Protein AF-A0A8C8B7C1-F1 (afdb_monomer_lite)

Foldseek 3Di:
DFFAQVDDFDDADDQADGDDRRFDWAFPADPDQFWTWTAGPVRDIHIDGPVRDDDPPPVPPPPPPPPD

InterPro domains:
  IPR029294 Helically-extended SH3 domain [PF14603] (1-65)
  IPR036028 SH3-like domain superfamily [SSF50044] (10-51)
  IPR043443 FYN-binding protein 1/2-like [PTHR16830] (1-66)

Radius of gyration: 15.19 Å; chains: 1; bounding box: 23×28×52 Å

pLDDT: mean 88.15, std 11.7, range [54.75, 97.5]

Secondary structure (DSSP, 8-state):
-EE-TTSPPB---TTBPPB-TT-B-EEEEE-SSSEEEEE-TT--EEEEEGGGEE--------------

Organism: NCBI:txid257818

Structure (mmCIF, N/CA/C/O backbone):
data_AF-A0A8C8B7C1-F1
#
_entry.id   AF-A0A8C8B7C1-F1
#
loop_
_atom_site.group_PDB
_atom_site.id
_atom_site.type_symbol
_atom_site.label_atom_id
_atom_site.label_alt_id
_atom_site.label_comp_id
_atom_site.label_asym_id
_atom_site.label_entity_id
_atom_site.label_seq_id
_atom_site.pdbx_PDB_ins_code
_atom_site.Cartn_x
_atom_site.Cartn_y
_atom_site.Cartn_z
_atom_site.occupancy
_atom_site.B_iso_or_equiv
_atom_site.auth_seq_id
_atom_site.auth_comp_id
_atom_site.auth_asym_id
_atom_site.auth_atom_id
_atom_site.pdbx_PDB_model_num
ATOM 1 N N . MET A 1 1 ? -3.114 -5.284 -6.023 1.00 91.50 1 MET A N 1
ATOM 2 C CA . MET A 1 1 ? -2.408 -4.003 -6.288 1.00 91.50 1 MET A CA 1
ATOM 3 C C . MET A 1 1 ? -1.047 -4.053 -5.618 1.00 91.50 1 MET A C 1
ATOM 5 O O . MET A 1 1 ? -0.863 -4.878 -4.729 1.00 91.50 1 MET A O 1
ATOM 9 N N . MET A 1 2 ? -0.106 -3.214 -6.035 1.00 95.31 2 MET A N 1
ATOM 10 C CA . MET A 1 2 ? 1.246 -3.174 -5.474 1.00 95.31 2 MET A CA 1
ATOM 11 C C . MET A 1 2 ? 1.496 -1.832 -4.788 1.00 95.31 2 MET A C 1
ATOM 13 O O . MET A 1 2 ? 1.099 -0.794 -5.308 1.00 95.31 2 MET A O 1
ATOM 17 N N . VAL A 1 3 ? 2.164 -1.840 -3.637 1.00 95.25 3 VAL A N 1
ATOM 18 C CA . VAL A 1 3 ? 2.681 -0.613 -3.024 1.00 95.25 3 VAL A CA 1
ATOM 19 C C . VAL A 1 3 ? 3.767 -0.046 -3.933 1.00 95.25 3 VAL A C 1
ATOM 21 O O . VAL A 1 3 ? 4.734 -0.749 -4.231 1.00 95.25 3 VAL A O 1
ATOM 24 N N . ASP A 1 4 ? 3.634 1.215 -4.344 1.00 95.12 4 ASP A N 1
ATOM 25 C CA . ASP A 1 4 ? 4.615 1.902 -5.184 1.00 95.12 4 ASP A CA 1
ATOM 26 C C . ASP A 1 4 ? 6.030 1.717 -4.590 1.00 95.12 4 ASP A C 1
ATOM 28 O O . ASP A 1 4 ? 6.252 2.097 -3.432 1.00 95.12 4 ASP A O 1
ATOM 32 N N . PRO A 1 5 ? 6.991 1.132 -5.334 1.00 94.19 5 PRO A N 1
ATOM 33 C CA . PRO A 1 5 ? 8.368 0.953 -4.880 1.00 94.19 5 PRO A CA 1
ATOM 34 C C . PRO A 1 5 ? 9.066 2.247 -4.435 1.00 94.19 5 PRO A C 1
ATOM 36 O O . PRO A 1 5 ? 9.998 2.186 -3.630 1.00 94.19 5 PRO A O 1
ATOM 39 N N . ALA A 1 6 ? 8.621 3.418 -4.901 1.00 93.44 6 ALA A N 1
ATOM 40 C CA . ALA A 1 6 ? 9.130 4.710 -4.450 1.00 93.44 6 ALA A CA 1
ATOM 41 C C . ALA A 1 6 ? 8.671 5.065 -3.020 1.00 93.44 6 ALA A C 1
ATOM 43 O O . ALA A 1 6 ? 9.351 5.818 -2.313 1.00 93.44 6 ALA A O 1
ATOM 44 N N . THR A 1 7 ? 7.569 4.479 -2.542 1.00 90.75 7 THR A N 1
ATOM 45 C CA . THR A 1 7 ? 6.973 4.753 -1.224 1.00 90.75 7 THR A CA 1
ATOM 46 C C . THR A 1 7 ? 7.954 4.464 -0.102 1.00 90.75 7 THR A C 1
ATOM 48 O O . THR A 1 7 ? 8.433 3.348 0.031 1.00 90.75 7 THR A O 1
ATOM 51 N N . THR A 1 8 ? 8.261 5.428 0.759 1.00 88.56 8 THR A N 1
ATOM 52 C CA . THR A 1 8 ? 9.075 5.148 1.953 1.00 88.56 8 THR A CA 1
ATOM 53 C C . THR A 1 8 ? 8.348 4.179 2.882 1.00 88.56 8 THR A C 1
ATOM 55 O O . THR A 1 8 ? 7.151 4.341 3.126 1.00 88.56 8 THR A O 1
ATOM 58 N N . GLU A 1 9 ? 9.071 3.196 3.428 1.00 85.00 9 GLU A N 1
ATOM 59 C CA . GLU A 1 9 ? 8.499 2.256 4.391 1.00 85.00 9 GLU A CA 1
ATOM 60 C C . GLU A 1 9 ? 7.826 3.010 5.538 1.00 85.00 9 GLU A C 1
ATOM 62 O O . GLU A 1 9 ? 8.426 3.854 6.211 1.00 85.00 9 GLU A O 1
ATOM 67 N N . LYS A 1 10 ? 6.552 2.697 5.763 1.00 82.00 10 LYS A N 1
ATOM 68 C CA . LYS A 1 10 ? 5.774 3.274 6.853 1.00 82.00 10 LYS A CA 1
ATOM 69 C C . LYS A 1 10 ? 5.464 2.183 7.852 1.00 82.00 10 LYS A C 1
ATOM 71 O O . LYS A 1 10 ? 4.807 1.188 7.534 1.00 82.00 10 LYS A O 1
ATOM 76 N N . ARG A 1 11 ? 5.896 2.405 9.095 1.00 76.06 11 ARG A N 1
ATOM 77 C CA . ARG A 1 11 ? 5.389 1.635 10.229 1.00 76.06 11 ARG A CA 1
ATOM 78 C C . ARG A 1 11 ? 3.888 1.907 10.306 1.00 76.06 11 ARG A C 1
ATOM 80 O O . ARG A 1 11 ? 3.471 3.054 10.441 1.00 76.06 11 ARG A O 1
ATOM 87 N N . GLY A 1 12 ? 3.095 0.855 10.136 1.00 74.00 12 GLY A N 1
ATOM 88 C CA . GLY A 1 12 ? 1.649 0.925 10.307 1.00 74.00 12 GLY A CA 1
ATOM 89 C C . GLY A 1 12 ? 1.306 1.406 11.717 1.00 74.00 12 GLY A C 1
ATOM 90 O O . GLY A 1 12 ? 2.112 1.284 12.641 1.00 74.00 12 GLY A O 1
ATOM 91 N N . GLY A 1 13 ? 0.110 1.956 11.882 1.00 81.88 13 GLY A N 1
ATOM 92 C CA . GLY A 1 13 ? -0.364 2.469 13.162 1.00 81.88 13 GLY A CA 1
ATOM 93 C C . GLY A 1 13 ? -1.884 2.445 13.222 1.00 81.88 13 GLY A C 1
ATOM 94 O O . GLY A 1 13 ? -2.553 2.754 12.234 1.00 81.88 13 GLY A O 1
ATOM 95 N N . GLY A 1 14 ? -2.434 2.054 14.373 1.00 88.19 14 GLY A N 1
ATOM 96 C CA . GLY A 1 14 ? -3.878 1.907 14.555 1.00 88.19 14 GLY A CA 1
ATOM 97 C C . GLY A 1 14 ? -4.479 0.906 13.565 1.00 88.19 14 GLY A C 1
ATOM 98 O O . GLY A 1 14 ? -4.130 -0.270 13.580 1.00 88.19 14 GLY A O 1
ATOM 99 N N . LYS A 1 15 ? -5.378 1.384 12.696 1.00 92.00 15 LYS A N 1
ATOM 100 C CA . LYS A 1 15 ? -6.061 0.571 11.674 1.00 92.00 15 LYS A CA 1
ATOM 101 C C . LYS A 1 15 ? -5.294 0.479 10.342 1.00 92.00 15 LYS A C 1
ATOM 103 O O . LYS A 1 15 ? -5.799 -0.125 9.399 1.00 92.00 15 LYS A O 1
ATOM 108 N N . ASN A 1 16 ? -4.114 1.092 10.239 1.00 93.62 16 ASN A N 1
ATOM 109 C CA . ASN A 1 16 ? -3.338 1.133 8.999 1.00 93.62 16 ASN A CA 1
ATOM 110 C C . ASN A 1 16 ? -2.390 -0.059 8.892 1.00 93.62 16 ASN A C 1
ATOM 112 O O . ASN A 1 16 ? -1.715 -0.424 9.861 1.00 93.62 16 ASN A O 1
ATOM 116 N N . LEU A 1 17 ? -2.289 -0.616 7.689 1.00 94.81 17 LEU A N 1
ATOM 117 C CA . LEU A 1 17 ? -1.352 -1.694 7.411 1.00 94.81 17 LEU A CA 1
ATOM 118 C C . LEU A 1 17 ? 0.082 -1.127 7.354 1.00 94.81 17 LEU A C 1
ATOM 120 O O . LEU A 1 17 ? 0.287 -0.064 6.766 1.00 94.81 17 LEU A O 1
ATOM 124 N N . PRO A 1 18 ? 1.090 -1.788 7.950 1.00 93.38 18 PRO A N 1
ATOM 125 C CA . PRO A 1 18 ? 2.483 -1.452 7.673 1.00 93.38 18 PRO A CA 1
ATOM 126 C C . PRO A 1 18 ? 2.793 -1.729 6.202 1.00 93.38 18 PRO A C 1
ATOM 128 O O . PRO A 1 18 ? 2.401 -2.777 5.692 1.00 93.38 18 PRO A O 1
ATOM 131 N N . LEU A 1 19 ? 3.501 -0.804 5.554 1.00 92.50 19 LEU A N 1
ATOM 132 C CA . LEU A 1 19 ? 3.776 -0.857 4.119 1.00 92.50 19 LEU A CA 1
ATOM 133 C C . LEU A 1 19 ? 5.250 -1.119 3.855 1.00 92.50 19 LEU A C 1
ATOM 135 O O . LEU A 1 19 ? 6.112 -0.436 4.421 1.00 92.50 19 LEU A O 1
ATOM 139 N N . ARG A 1 20 ? 5.519 -2.058 2.948 1.00 93.50 20 ARG A N 1
ATOM 140 C CA . ARG A 1 20 ? 6.841 -2.295 2.367 1.00 93.50 20 ARG A CA 1
ATOM 141 C C . ARG A 1 20 ? 6.831 -1.957 0.879 1.00 93.50 20 ARG A C 1
ATOM 143 O O . ARG A 1 20 ? 5.830 -2.141 0.193 1.00 93.50 20 ARG A O 1
ATOM 150 N N . ARG A 1 21 ? 7.959 -1.454 0.383 1.00 93.94 21 ARG A N 1
ATOM 151 C CA . ARG A 1 21 ? 8.147 -1.096 -1.031 1.00 93.94 21 ARG A CA 1
ATOM 152 C C . ARG A 1 21 ? 7.912 -2.298 -1.936 1.00 93.94 21 ARG A C 1
ATOM 154 O O . ARG A 1 21 ? 8.463 -3.362 -1.671 1.00 93.94 21 ARG 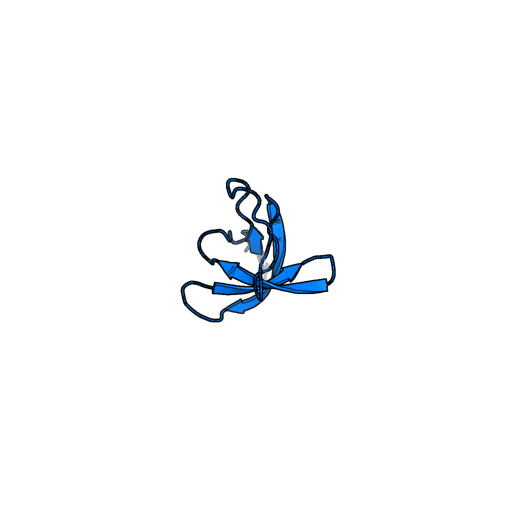A O 1
ATOM 161 N N . GLY A 1 22 ? 7.115 -2.123 -2.989 1.00 94.31 22 GLY A N 1
ATOM 162 C CA . GLY A 1 22 ? 6.814 -3.193 -3.943 1.00 94.31 22 GLY A CA 1
ATOM 163 C C . GLY A 1 22 ? 5.980 -4.337 -3.361 1.00 94.31 22 GLY A C 1
ATOM 164 O O . GLY A 1 22 ? 5.820 -5.366 -4.010 1.00 94.31 22 GLY A O 1
ATOM 165 N N . GLU A 1 23 ? 5.456 -4.204 -2.138 1.00 95.00 23 GLU A N 1
ATOM 166 C CA . GLU A 1 23 ? 4.625 -5.243 -1.538 1.00 95.00 23 GLU A CA 1
ATOM 167 C C . GLU A 1 23 ? 3.317 -5.379 -2.320 1.00 95.00 23 GLU A C 1
ATOM 169 O O . GLU A 1 23 ? 2.583 -4.408 -2.511 1.00 95.00 23 GLU A O 1
ATOM 174 N N . ILE A 1 24 ? 3.017 -6.598 -2.763 1.00 95.81 24 ILE A N 1
ATOM 175 C CA . ILE A 1 24 ? 1.737 -6.917 -3.387 1.00 95.81 24 ILE A CA 1
ATOM 176 C C . ILE A 1 24 ? 0.717 -7.165 -2.281 1.00 95.81 24 ILE A C 1
ATOM 178 O O . ILE A 1 24 ? 0.941 -7.960 -1.366 1.00 95.81 24 ILE A O 1
ATOM 182 N N . LEU A 1 25 ? -0.409 -6.467 -2.378 1.00 96.19 25 LEU A N 1
ATOM 183 C CA . LEU A 1 25 ? -1.498 -6.525 -1.419 1.00 96.19 25 LEU A CA 1
ATOM 184 C C . LEU A 1 25 ? -2.788 -6.976 -2.102 1.00 96.19 25 LEU A C 1
ATOM 186 O O . LEU A 1 25 ? -3.154 -6.485 -3.183 1.00 96.19 25 LEU A O 1
ATOM 190 N N . ASP A 1 26 ? -3.502 -7.860 -1.409 1.00 96.31 26 ASP A N 1
ATOM 191 C CA . ASP A 1 26 ? -4.858 -8.250 -1.769 1.00 96.31 26 ASP A CA 1
ATOM 192 C C . ASP A 1 26 ? -5.795 -7.096 -1.426 1.00 96.31 26 ASP A C 1
ATOM 194 O O . ASP A 1 26 ? -5.835 -6.614 -0.288 1.00 96.31 26 ASP A O 1
ATOM 198 N N . VAL A 1 27 ? -6.555 -6.646 -2.418 1.00 96.00 27 VAL A N 1
ATOM 199 C CA . VAL A 1 27 ? -7.525 -5.565 -2.252 1.00 96.00 27 VAL A CA 1
ATOM 200 C C . VAL A 1 27 ? -8.836 -6.183 -1.804 1.00 96.00 27 VAL A C 1
ATOM 202 O O . VAL A 1 27 ? -9.432 -6.965 -2.537 1.00 96.00 27 VAL A O 1
ATOM 205 N N . ILE A 1 28 ? -9.278 -5.834 -0.598 1.00 97.19 28 ILE A N 1
ATOM 206 C CA . ILE A 1 28 ? -10.547 -6.321 -0.050 1.00 97.19 28 ILE A CA 1
ATOM 207 C C . ILE A 1 28 ? -11.678 -5.380 -0.454 1.00 97.19 28 ILE A C 1
ATOM 209 O O . ILE A 1 28 ? -12.729 -5.828 -0.901 1.00 97.19 28 ILE A O 1
ATOM 213 N N . GLN A 1 29 ? -11.467 -4.069 -0.295 1.00 96.44 29 GLN A N 1
ATOM 214 C CA . GLN A 1 29 ? -12.480 -3.066 -0.604 1.00 96.44 29 GLN A CA 1
ATOM 215 C C . GLN A 1 29 ? -11.853 -1.699 -0.889 1.00 96.44 29 GLN A C 1
ATOM 217 O O . GLN A 1 29 ? -11.022 -1.211 -0.124 1.00 96.44 29 GLN A O 1
ATOM 222 N N . PHE A 1 30 ? -12.325 -1.030 -1.938 1.00 95.06 30 PHE A N 1
ATOM 223 C CA . PHE A 1 30 ? -12.125 0.408 -2.111 1.00 95.06 30 PHE A CA 1
ATOM 224 C C . PHE A 1 30 ? -13.085 1.150 -1.182 1.00 95.06 30 PHE A C 1
ATOM 226 O O . PHE A 1 30 ? -14.295 1.128 -1.396 1.00 95.06 30 PHE A O 1
ATOM 233 N N . THR A 1 31 ? -12.569 1.747 -0.109 1.00 95.88 31 THR A N 1
ATOM 234 C CA . THR A 1 31 ? -13.421 2.308 0.949 1.00 95.88 31 THR A CA 1
ATOM 235 C C . THR A 1 31 ? -13.863 3.730 0.632 1.00 95.88 31 THR A C 1
ATOM 237 O O . THR A 1 31 ? -15.019 4.078 0.846 1.00 95.88 31 THR A O 1
ATOM 240 N N . ASN A 1 32 ? -12.949 4.561 0.126 1.00 93.44 32 ASN A N 1
ATOM 241 C CA . ASN A 1 32 ? -13.223 5.922 -0.330 1.00 93.44 32 ASN A CA 1
ATOM 242 C C . ASN A 1 32 ? -12.140 6.351 -1.342 1.00 93.44 32 ASN A C 1
ATOM 244 O O . ASN A 1 32 ? -11.362 5.525 -1.819 1.00 93.44 32 ASN A O 1
ATOM 248 N N . GLN A 1 33 ? -12.094 7.637 -1.691 1.00 93.19 33 GLN A N 1
ATOM 249 C CA . GLN A 1 33 ? -11.132 8.165 -2.665 1.00 93.19 33 GLN A CA 1
ATOM 250 C C . GLN A 1 33 ? -9.681 8.186 -2.150 1.00 93.19 33 GLN A C 1
ATOM 252 O O . GLN A 1 33 ? -8.749 8.197 -2.952 1.00 93.19 33 GLN A O 1
ATOM 257 N N . GLU A 1 34 ? -9.479 8.155 -0.833 1.00 94.56 34 GLU A N 1
ATOM 258 C CA . GLU A 1 34 ? -8.165 8.283 -0.197 1.00 94.56 34 GLU A CA 1
ATOM 259 C C . GLU A 1 34 ? -7.594 6.948 0.284 1.00 94.56 34 GLU A C 1
ATOM 261 O O . GLU A 1 34 ? -6.375 6.790 0.341 1.00 94.56 34 GLU A O 1
ATOM 266 N N . GLN A 1 35 ? -8.448 5.989 0.645 1.00 95.31 35 GLN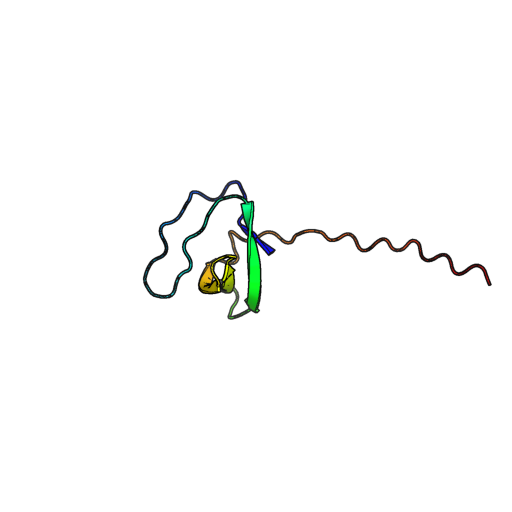 A N 1
ATOM 267 C CA . GLN A 1 35 ? -8.061 4.750 1.314 1.00 95.31 35 GLN A CA 1
ATOM 268 C C . GLN A 1 35 ? -8.676 3.510 0.671 1.00 95.31 35 GLN A C 1
ATOM 270 O O . GLN A 1 35 ? -9.775 3.525 0.110 1.00 95.31 35 GLN A O 1
ATOM 275 N N . ILE A 1 36 ? -7.941 2.412 0.811 1.00 96.94 36 ILE A N 1
ATOM 276 C CA . ILE A 1 36 ? -8.321 1.068 0.392 1.00 96.94 36 ILE A CA 1
ATOM 277 C C . ILE A 1 36 ? -8.097 0.140 1.586 1.00 96.94 36 ILE A C 1
ATOM 279 O O . ILE A 1 36 ? -7.069 0.231 2.262 1.00 96.94 36 ILE A O 1
ATOM 283 N N . LEU A 1 37 ? -9.042 -0.759 1.851 1.00 97.38 37 LEU A N 1
ATOM 284 C CA . LEU A 1 37 ? -8.845 -1.856 2.788 1.00 97.38 37 LEU A CA 1
ATOM 285 C C . LEU A 1 37 ? -8.123 -3.001 2.077 1.00 97.38 37 LEU A C 1
ATOM 287 O O . LEU A 1 37 ? -8.638 -3.562 1.104 1.00 97.38 37 LEU A O 1
ATOM 291 N N . CYS A 1 38 ? -6.958 -3.374 2.600 1.00 97.50 38 CYS A N 1
ATOM 292 C CA . CYS A 1 38 ? -6.116 -4.411 2.020 1.00 97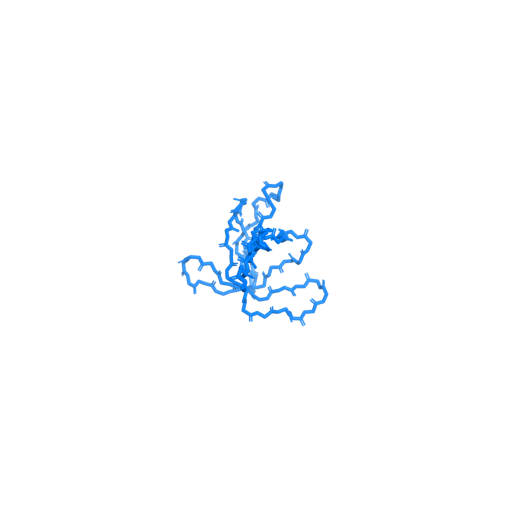.50 38 CYS A CA 1
ATOM 293 C C . CYS A 1 38 ? -5.718 -5.478 3.039 1.00 97.50 38 CYS A C 1
ATOM 295 O O . CYS A 1 38 ? -5.833 -5.288 4.255 1.00 97.50 38 CYS A O 1
ATOM 297 N N . ARG A 1 39 ? -5.193 -6.588 2.519 1.00 97.44 39 ARG A N 1
ATOM 298 C CA . ARG A 1 39 ? -4.563 -7.663 3.284 1.00 97.44 39 ARG A CA 1
ATOM 299 C C . ARG A 1 39 ? -3.158 -7.941 2.746 1.00 97.44 39 ARG A C 1
ATOM 301 O O . ARG A 1 39 ? -2.963 -7.982 1.535 1.00 97.44 39 ARG A O 1
ATOM 308 N N . ASN A 1 40 ? -2.187 -8.139 3.639 1.00 95.56 40 ASN A N 1
ATOM 309 C CA . ASN A 1 40 ? -0.841 -8.591 3.251 1.00 95.56 40 ASN A CA 1
ATOM 310 C C . ASN A 1 40 ? -0.690 -10.117 3.307 1.00 95.56 40 ASN A C 1
ATOM 312 O O . ASN A 1 40 ? -1.547 -10.834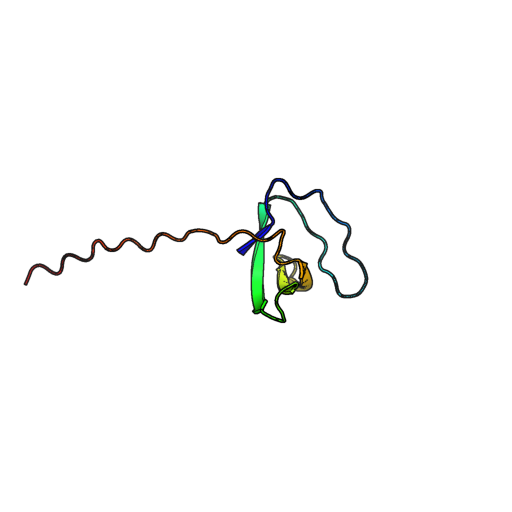 3.826 1.00 95.56 40 ASN A O 1
ATOM 316 N N . SER A 1 41 ? 0.463 -10.608 2.848 1.00 95.56 41 SER A N 1
ATOM 317 C CA . SER A 1 41 ? 0.833 -12.032 2.869 1.00 95.56 41 SER A CA 1
ATOM 318 C C . SER A 1 41 ? 0.827 -12.658 4.271 1.00 95.56 41 SER A C 1
ATOM 320 O O . SER A 1 41 ? 0.583 -13.853 4.422 1.00 95.56 41 SER A O 1
ATOM 322 N N . GLN A 1 42 ? 1.002 -11.849 5.323 1.00 94.62 42 GLN A N 1
ATOM 323 C CA . GLN A 1 42 ? 0.891 -12.273 6.728 1.00 94.62 42 GLN A CA 1
ATOM 324 C C . GLN A 1 42 ? -0.559 -12.340 7.224 1.00 94.62 42 GLN A C 1
ATOM 326 O O . GLN A 1 42 ? -0.805 -12.463 8.423 1.00 94.62 42 GLN A O 1
ATOM 331 N N . ARG A 1 43 ? -1.532 -12.230 6.317 1.00 94.75 43 ARG A N 1
ATOM 332 C CA . ARG A 1 43 ? -2.968 -12.252 6.595 1.00 94.75 43 ARG A CA 1
ATOM 333 C C . ARG A 1 43 ? -3.468 -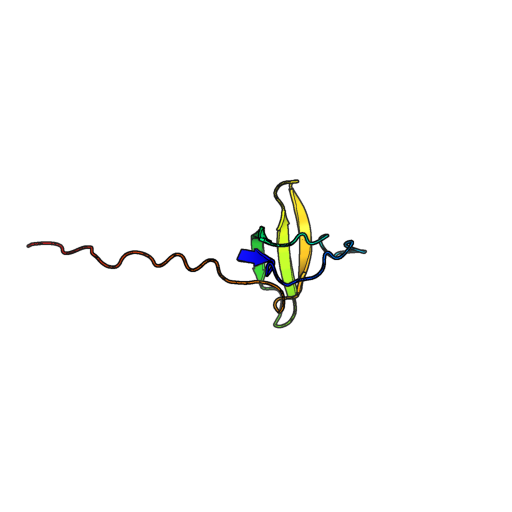11.109 7.484 1.00 94.75 43 ARG A C 1
ATOM 335 O O . ARG A 1 43 ? -4.596 -11.196 7.967 1.00 94.75 43 ARG A O 1
ATOM 342 N N . ARG A 1 44 ? -2.685 -10.042 7.673 1.00 95.12 44 ARG A N 1
ATOM 343 C CA . ARG A 1 44 ? -3.096 -8.854 8.437 1.00 95.12 44 ARG A CA 1
ATOM 344 C C . ARG A 1 44 ? -3.885 -7.911 7.543 1.00 95.12 44 ARG A C 1
ATOM 346 O O . ARG A 1 44 ? -3.517 -7.723 6.387 1.00 95.12 44 ARG A O 1
ATOM 353 N N . TYR A 1 45 ? -4.924 -7.309 8.109 1.00 95.88 45 TYR A N 1
ATOM 354 C CA . TYR A 1 45 ? -5.785 -6.344 7.433 1.00 95.88 45 TYR A CA 1
ATOM 355 C C . TYR A 1 45 ? -5.481 -4.926 7.900 1.00 95.88 45 TYR A C 1
ATOM 357 O O . TYR A 1 45 ? -5.123 -4.714 9.060 1.00 95.88 45 TYR A O 1
ATOM 365 N N . GLY A 1 46 ? -5.654 -3.959 7.007 1.00 96.44 46 GLY A N 1
ATOM 366 C CA . GLY A 1 46 ? -5.537 -2.552 7.357 1.00 96.44 46 GLY A CA 1
ATOM 367 C C . GLY A 1 46 ? -5.756 -1.628 6.172 1.00 96.44 46 GLY A C 1
ATOM 368 O O . GLY A 1 46 ? -5.738 -2.053 5.015 1.00 96.44 46 GLY A O 1
ATOM 369 N N . TYR A 1 47 ? -5.966 -0.355 6.483 1.00 96.69 47 TYR A N 1
ATOM 370 C CA . TYR A 1 47 ? -6.116 0.685 5.476 1.00 96.69 47 TYR A CA 1
ATOM 371 C C . TYR A 1 47 ? -4.764 1.067 4.877 1.00 96.69 47 TYR A C 1
ATOM 373 O O . TYR A 1 47 ? -3.749 1.135 5.581 1.00 96.69 47 TYR A O 1
ATOM 381 N N . VAL A 1 48 ? -4.776 1.330 3.574 1.00 95.88 48 VAL A N 1
ATOM 382 C CA . VAL A 1 48 ? -3.629 1.780 2.787 1.00 95.88 48 VAL A CA 1
ATOM 383 C C . VAL A 1 48 ? -4.046 2.995 1.958 1.00 95.88 48 VAL A C 1
ATOM 385 O O . VAL A 1 48 ? -5.122 2.961 1.352 1.00 95.88 48 VAL A O 1
ATOM 388 N N . PRO A 1 49 ? -3.239 4.071 1.907 1.00 95.06 49 PRO A N 1
ATOM 389 C CA . PRO A 1 49 ? -3.542 5.214 1.060 1.00 95.06 49 PRO A CA 1
ATOM 390 C C . PRO A 1 49 ? -3.552 4.819 -0.417 1.00 95.06 49 PRO A C 1
ATOM 392 O O . PRO A 1 49 ? -2.625 4.181 -0.913 1.00 95.06 49 PRO A O 1
ATOM 395 N N . ARG A 1 50 ? -4.574 5.250 -1.148 1.00 94.75 50 ARG A N 1
ATOM 396 C CA . ARG A 1 50 ? -4.705 4.977 -2.581 1.00 94.75 50 ARG A CA 1
ATOM 397 C C . ARG A 1 50 ? -3.586 5.624 -3.401 1.00 94.75 50 ARG A C 1
ATOM 399 O O . ARG A 1 50 ? -3.168 5.056 -4.398 1.00 94.75 50 ARG A O 1
ATOM 406 N N . ALA A 1 51 ? -3.050 6.753 -2.936 1.00 94.25 51 ALA A N 1
ATOM 407 C CA . ALA A 1 51 ? -1.951 7.470 -3.585 1.00 94.25 51 ALA A CA 1
ATOM 408 C C . ALA A 1 51 ? -0.624 6.688 -3.649 1.00 94.25 51 ALA A C 1
ATOM 410 O O . ALA A 1 51 ? 0.242 7.052 -4.433 1.00 94.25 51 ALA A O 1
ATOM 411 N N . VAL A 1 52 ? -0.450 5.645 -2.828 1.00 94.62 52 VAL A N 1
ATOM 412 C CA . VAL A 1 52 ? 0.773 4.817 -2.812 1.00 94.62 52 VAL A CA 1
ATOM 413 C C . VAL A 1 52 ? 0.555 3.434 -3.424 1.00 94.62 52 VAL A C 1
ATOM 415 O O . VAL A 1 52 ? 1.392 2.552 -3.262 1.00 94.62 52 VAL A O 1
ATOM 418 N N . MET A 1 53 ? -0.587 3.214 -4.077 1.00 94.38 53 MET A N 1
ATOM 419 C CA . MET A 1 53 ? -0.956 1.936 -4.675 1.00 94.38 53 MET A CA 1
ATOM 420 C C . MET A 1 53 ? -0.938 2.046 -6.195 1.00 94.38 53 MET A C 1
ATOM 422 O O . MET A 1 53 ? -1.627 2.883 -6.774 1.00 94.38 53 MET A O 1
ATOM 426 N N . LEU A 1 54 ? -0.185 1.156 -6.831 1.00 94.19 54 LEU A N 1
ATOM 427 C CA . LEU A 1 54 ? -0.139 0.981 -8.275 1.00 94.19 54 LEU A CA 1
ATOM 428 C C . LEU A 1 54 ? -1.002 -0.218 -8.679 1.00 94.19 54 LEU A C 1
ATOM 430 O O . LEU A 1 54 ? -1.060 -1.245 -7.982 1.00 94.19 54 LEU A O 1
ATOM 434 N N . HIS A 1 55 ? -1.673 -0.088 -9.822 1.00 90.38 55 HIS A N 1
ATOM 435 C CA . HIS A 1 55 ? -2.285 -1.238 -10.474 1.00 90.38 55 HIS A CA 1
ATOM 436 C C . HIS A 1 55 ? -1.157 -2.113 -11.018 1.00 90.38 55 HIS A C 1
ATOM 438 O O . HIS A 1 55 ? -0.152 -1.616 -11.517 1.00 90.38 55 HIS A O 1
ATOM 444 N N . LEU A 1 56 ? -1.291 -3.421 -10.824 1.00 84.81 56 LEU A N 1
ATOM 445 C CA . LEU A 1 56 ? -0.473 -4.362 -11.568 1.00 84.81 56 LEU A CA 1
ATOM 446 C C . LEU A 1 56 ? -1.185 -4.458 -12.908 1.00 84.81 56 LEU A C 1
ATOM 448 O O . LEU A 1 56 ? -2.282 -5.014 -12.941 1.00 84.81 56 LEU A O 1
ATOM 452 N N . ASP A 1 57 ? -0.632 -3.831 -13.942 1.00 73.44 57 ASP A N 1
ATOM 453 C CA . ASP A 1 57 ? -1.154 -3.957 -15.297 1.00 73.44 57 ASP A CA 1
ATOM 454 C C . ASP A 1 57 ? -1.025 -5.431 -15.690 1.00 73.44 57 ASP A C 1
ATOM 456 O O . ASP A 1 57 ? 0.035 -5.928 -16.064 1.00 73.44 57 ASP A O 1
ATOM 460 N N . THR A 1 58 ? -2.103 -6.182 -15.485 1.00 62.19 58 THR A N 1
ATOM 461 C CA . THR A 1 58 ? -2.307 -7.446 -16.170 1.00 62.19 58 THR A CA 1
ATOM 462 C C . THR A 1 58 ? -2.896 -7.056 -17.508 1.00 62.19 58 THR A C 1
ATOM 464 O O . THR A 1 58 ? -4.119 -7.006 -17.638 1.00 62.19 58 THR A O 1
ATOM 467 N N . ASP A 1 59 ? -2.039 -6.698 -18.463 1.00 59.28 59 ASP A N 1
ATOM 468 C CA . ASP A 1 59 ? -2.434 -6.662 -19.865 1.00 59.28 59 ASP A CA 1
ATOM 469 C C . ASP A 1 59 ? -2.970 -8.058 -20.189 1.00 59.28 59 ASP A C 1
ATOM 471 O O . ASP A 1 59 ? -2.232 -9.040 -20.299 1.00 59.28 59 ASP A O 1
ATOM 475 N N . ILE A 1 60 ? -4.295 -8.170 -20.182 1.00 62.47 60 ILE A N 1
ATOM 476 C CA . ILE A 1 60 ? -5.002 -9.386 -20.538 1.00 62.47 60 ILE A CA 1
ATOM 477 C C . ILE A 1 60 ? -4.878 -9.439 -22.057 1.00 62.47 60 ILE A C 1
ATOM 479 O O . ILE A 1 60 ? -5.550 -8.686 -22.753 1.00 62.47 60 ILE A O 1
ATOM 483 N N . TYR A 1 61 ? -3.932 -10.243 -22.531 1.00 66.94 61 TYR A N 1
ATOM 484 C CA . TYR A 1 61 ? -3.683 -10.563 -23.935 1.00 66.94 61 TYR A CA 1
ATOM 485 C C . TYR A 1 61 ? -5.011 -10.752 -24.707 1.00 66.94 61 TYR A C 1
ATOM 487 O O . TYR A 1 61 ? -5.767 -11.682 -24.422 1.00 66.94 61 TYR A O 1
ATOM 495 N N . ASP A 1 62 ? -5.312 -9.825 -25.628 1.00 64.56 62 ASP A N 1
ATOM 496 C CA . ASP A 1 62 ? -6.524 -9.756 -26.477 1.00 64.56 62 ASP A CA 1
ATOM 497 C C . ASP A 1 62 ? -6.369 -10.573 -27.781 1.00 64.56 62 ASP A C 1
ATOM 499 O O . ASP A 1 62 ? -7.029 -10.342 -28.788 1.00 64.56 62 ASP A O 1
ATOM 503 N N . ASP A 1 63 ? -5.446 -11.530 -27.805 1.00 68.62 63 ASP A N 1
ATOM 504 C CA . ASP A 1 63 ? -5.091 -12.344 -28.971 1.00 68.62 63 ASP A CA 1
ATOM 505 C C . ASP A 1 63 ? -5.844 -13.686 -29.018 1.00 68.62 63 ASP A C 1
ATOM 507 O O . ASP A 1 63 ? -5.301 -14.725 -29.395 1.00 68.62 63 ASP A O 1
ATOM 511 N N . VAL A 1 64 ? -7.145 -13.673 -28.704 1.00 69.00 64 VAL A N 1
ATOM 512 C CA . VAL A 1 64 ? -8.037 -14.780 -29.089 1.00 69.00 64 VAL A CA 1
ATOM 513 C C . VAL A 1 64 ? -8.567 -14.524 -30.501 1.00 69.00 64 VAL A C 1
ATOM 515 O O . VAL A 1 64 ? -9.727 -14.164 -30.699 1.00 69.00 64 VAL A O 1
ATOM 518 N N . GLU A 1 65 ? -7.723 -14.743 -31.512 1.00 68.25 65 GLU A N 1
ATOM 519 C CA . GLU A 1 65 ? -8.216 -14.953 -32.876 1.00 68.25 65 GLU A CA 1
ATOM 520 C C . GLU A 1 65 ? -8.945 -16.305 -32.927 1.00 68.25 65 GLU A C 1
ATOM 522 O O . GLU A 1 65 ? -8.347 -17.370 -33.098 1.00 68.25 65 GLU A O 1
ATOM 527 N N . ILE A 1 66 ? -10.269 -16.274 -32.758 1.00 66.75 66 ILE A N 1
ATOM 528 C CA . ILE A 1 66 ? -11.134 -17.396 -33.126 1.00 66.75 66 ILE A CA 1
ATOM 529 C C . ILE A 1 66 ? -11.162 -17.436 -34.655 1.00 66.75 66 ILE A C 1
ATOM 531 O O . ILE A 1 66 ? -11.963 -16.750 -35.289 1.00 66.75 66 ILE A O 1
ATOM 535 N N . TYR A 1 67 ? -10.271 -18.223 -35.255 1.00 65.94 67 TYR A N 1
ATOM 536 C CA . TYR A 1 67 ? -10.416 -18.619 -36.652 1.00 65.94 67 TYR A CA 1
ATOM 537 C C . TYR A 1 67 ? -11.683 -19.476 -36.769 1.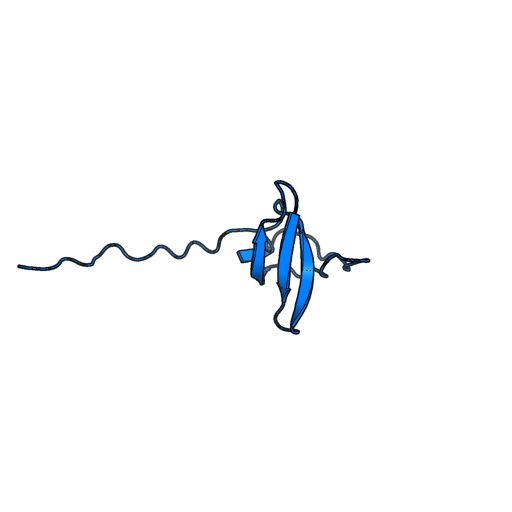00 65.94 67 TYR A C 1
ATOM 539 O O . TYR A 1 67 ? -11.722 -20.608 -36.281 1.00 65.94 67 TYR A O 1
ATOM 547 N N . GLY A 1 68 ? -12.735 -18.877 -37.332 1.00 54.75 68 GLY A N 1
ATOM 548 C CA . GLY A 1 68 ? -13.970 -19.548 -37.744 1.00 54.75 68 GLY A CA 1
ATOM 549 C C . GLY A 1 68 ? -13.849 -20.225 -39.100 1.00 54.75 68 GLY A C 1
ATOM 550 O O . GLY A 1 68 ? -12.952 -19.838 -39.883 1.00 54.75 68 GLY A O 1
#

Sequence (68 aa):
MMVDPATTEKRGGGKNLPLRRGEILDVIQFTNQEQILCRNSQRRYGYVPRAVMLHLDTDIYDDVEIYG